Protein AF-X1B878-F1 (afdb_monomer)

Sequence (76 aa):
MRSTISQTHLPGEWAEREKLREKGQFWTPDWVARAMVNYVIENSTLVFDPAFGRGAFYIALKTINQLSQTNIMFYG

Secondary structure (DSSP, 8-state):
-----------SSHHHHHGGGTSSTT---HHHHHHHHHHHHTT-SEEE-TT-TT-HHHHHHHHHHHHHT---EEE-

Mean predicted aligned error: 6.17 Å

Radius of gyration: 15.6 Å; Cα contacts (8 Å, |Δi|>4): 62; chains: 1; bounding box: 30×31×40 Å

pLDDT: mean 88.93, std 13.57, range [42.47, 98.0]

Solvent-accessible surface area (backbone atoms only — not comparable to full-atom values): 4756 Å² total; per-residue (Å²): 136,83,79,77,78,72,75,81,84,73,60,90,50,66,73,62,44,56,57,22,52,83,49,55,95,70,36,71,55,70,71,56,26,37,53,56,43,56,64,57,48,77,84,42,62,65,47,78,38,97,74,40,84,94,33,52,53,56,53,33,46,53,52,47,25,67,76,69,73,49,85,63,45,77,47,98

Nearest PDB structures (foldseek):
  7dsu-assembly1_B  TM=7.926E-01  e=1.259E+00  Mycoplasmopsis bovis
  4zcf-assembly1_B  TM=6.412E-01  e=6.997E-01  Escherichia coli

Organism: NCBI:txid412755

Foldseek 3Di:
DDPPPPDPDQDPDPVVNVVCCVPPDVDDDLVRLLVVLVVVPPPALEDEDPSCRVNSNVVNVVVCCVVVVHRRHYHD

Structure (mmCIF, N/CA/C/O backbone):
data_AF-X1B878-F1
#
_entry.id   AF-X1B878-F1
#
loop_
_atom_site.group_PDB
_atom_site.id
_atom_site.type_symbol
_atom_site.label_atom_id
_atom_site.label_alt_id
_atom_site.label_comp_id
_atom_site.label_asym_id
_atom_site.label_entity_id
_atom_site.label_seq_id
_atom_site.pdbx_PDB_ins_code
_atom_site.Cartn_x
_atom_site.Cartn_y
_atom_site.Cartn_z
_atom_site.occupancy
_atom_site.B_iso_or_equiv
_atom_site.auth_seq_id
_atom_site.auth_comp_id
_atom_site.auth_asym_id
_atom_site.auth_atom_id
_atom_site.pdbx_PDB_model_num
ATOM 1 N N . MET A 1 1 ? -15.933 -22.459 -25.993 1.00 42.47 1 MET A N 1
ATOM 2 C CA . MET A 1 1 ? -14.742 -21.646 -26.326 1.00 42.47 1 MET A CA 1
ATOM 3 C C . MET A 1 1 ? -13.909 -21.473 -25.067 1.00 42.47 1 MET A C 1
ATOM 5 O O . MET A 1 1 ? -14.385 -20.833 -24.142 1.00 42.47 1 MET A O 1
ATOM 9 N N . ARG A 1 2 ? -12.717 -22.076 -24.980 1.00 44.59 2 ARG A N 1
ATOM 10 C CA . ARG A 1 2 ? -11.736 -21.706 -23.948 1.00 44.59 2 ARG A CA 1
ATOM 11 C C . ARG A 1 2 ? -10.927 -20.548 -24.522 1.00 44.59 2 ARG A C 1
ATOM 13 O O . ARG A 1 2 ? -10.238 -20.761 -25.515 1.00 44.59 2 ARG A O 1
ATOM 20 N N . SER A 1 3 ? -11.044 -19.343 -23.962 1.00 46.47 3 SER A N 1
ATOM 21 C CA . SER A 1 3 ? -10.037 -18.323 -24.240 1.00 46.47 3 SER A CA 1
ATOM 22 C C . SER A 1 3 ? -8.734 -18.820 -23.622 1.00 46.47 3 SER A C 1
ATOM 24 O O . SER A 1 3 ? -8.647 -19.105 -22.428 1.00 46.47 3 SER A O 1
ATOM 26 N N . THR A 1 4 ? -7.722 -19.023 -24.454 1.00 46.22 4 THR A N 1
ATOM 27 C CA . THR A 1 4 ? -6.346 -19.119 -23.985 1.00 46.22 4 THR A CA 1
ATOM 28 C C . THR A 1 4 ? -6.028 -17.780 -23.339 1.00 46.22 4 THR A C 1
ATOM 30 O O . THR A 1 4 ? -5.851 -16.788 -24.044 1.00 46.22 4 THR A O 1
ATOM 33 N N . ILE A 1 5 ? -6.030 -17.732 -22.007 1.00 55.50 5 ILE A N 1
ATOM 34 C CA . ILE A 1 5 ? -5.474 -16.609 -21.252 1.00 55.50 5 ILE A CA 1
ATOM 35 C C . ILE A 1 5 ? -4.037 -16.469 -21.756 1.00 55.50 5 ILE A C 1
ATOM 37 O O . ILE A 1 5 ? -3.213 -17.355 -21.531 1.00 55.50 5 ILE A O 1
ATOM 41 N N . SER A 1 6 ? -3.762 -15.424 -22.538 1.00 53.47 6 SER A N 1
ATOM 42 C CA . SER A 1 6 ? -2.416 -15.146 -23.023 1.00 53.47 6 SER A CA 1
ATOM 43 C C . SER A 1 6 ? -1.517 -14.996 -21.802 1.00 53.47 6 SER A C 1
ATOM 45 O O . SER A 1 6 ? -1.794 -14.140 -20.959 1.00 53.47 6 SER A O 1
ATOM 47 N N . GLN A 1 7 ? -0.471 -15.817 -21.688 1.00 60.53 7 GLN A N 1
ATOM 48 C CA . GLN A 1 7 ? 0.592 -15.573 -20.718 1.00 60.53 7 GLN A CA 1
ATOM 49 C C . GLN A 1 7 ? 1.034 -14.117 -20.859 1.00 60.53 7 GLN A C 1
ATOM 51 O O . GLN A 1 7 ? 1.369 -13.676 -21.960 1.00 60.53 7 GLN A O 1
ATOM 56 N N . THR A 1 8 ? 0.993 -13.364 -19.764 1.00 67.56 8 THR A N 1
ATOM 57 C CA . THR A 1 8 ? 1.475 -11.987 -19.723 1.00 67.56 8 THR A CA 1
ATOM 58 C C . THR A 1 8 ? 2.929 -11.993 -20.190 1.00 67.56 8 THR A C 1
ATOM 60 O O . THR A 1 8 ? 3.791 -12.588 -19.543 1.00 67.56 8 THR A O 1
ATOM 63 N N . HIS A 1 9 ? 3.200 -11.416 -21.361 1.00 76.06 9 HIS A N 1
ATOM 64 C CA . HIS A 1 9 ? 4.533 -11.440 -21.952 1.00 76.06 9 HIS A CA 1
ATOM 65 C C . HIS A 1 9 ? 5.458 -10.528 -21.138 1.00 76.06 9 HIS A C 1
ATOM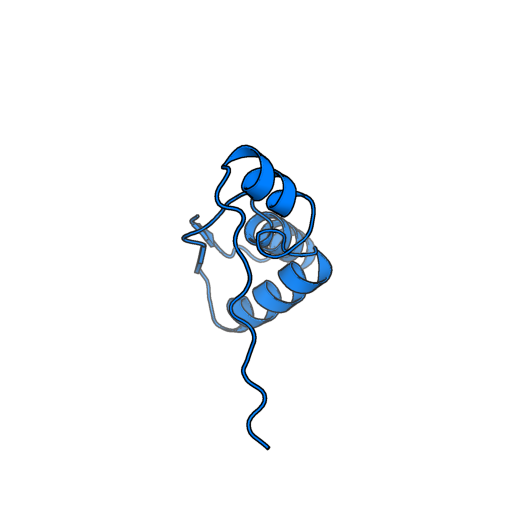 67 O O . HIS A 1 9 ? 5.388 -9.304 -21.241 1.00 76.06 9 HIS A O 1
ATOM 73 N N . LEU A 1 10 ? 6.305 -11.128 -20.299 1.00 83.88 10 LEU A N 1
ATOM 74 C CA . LEU A 1 10 ? 7.368 -10.415 -19.600 1.00 83.88 10 LEU A CA 1
ATOM 75 C C . LEU A 1 10 ? 8.511 -10.146 -20.588 1.00 83.88 10 LEU A C 1
ATOM 77 O O . LEU A 1 10 ? 9.051 -11.113 -21.130 1.00 83.88 10 LEU A O 1
ATOM 81 N N . PRO A 1 11 ? 8.938 -8.886 -20.788 1.00 88.12 11 PRO A N 1
ATOM 82 C CA . PRO A 1 11 ? 10.150 -8.605 -21.549 1.00 88.12 11 PRO A CA 1
ATOM 83 C C . PRO A 1 11 ? 11.346 -9.364 -20.962 1.00 88.12 11 PRO A C 1
ATOM 85 O O . PRO A 1 11 ? 11.482 -9.444 -19.742 1.00 88.12 11 PRO A O 1
ATOM 88 N N . GLY A 1 12 ? 12.213 -9.922 -21.812 1.00 88.69 12 GLY A N 1
ATOM 89 C CA . GLY A 1 12 ? 13.439 -10.604 -21.370 1.00 88.69 12 GLY A CA 1
ATOM 90 C C . GLY A 1 12 ? 14.479 -9.641 -20.786 1.00 88.69 12 GLY A C 1
ATOM 91 O O . GLY A 1 12 ? 15.159 -9.966 -19.813 1.00 88.69 12 GLY A O 1
ATOM 92 N N . GLU A 1 13 ? 14.534 -8.419 -21.308 1.00 93.19 13 GLU A N 1
ATOM 93 C CA . GLU A 1 13 ? 15.468 -7.390 -20.856 1.00 93.19 13 GLU A CA 1
ATOM 94 C C . GLU A 1 13 ? 15.002 -6.714 -19.564 1.00 93.19 13 GLU A C 1
ATOM 96 O O . GLU A 1 13 ? 13.851 -6.290 -19.435 1.00 93.19 13 GLU A O 1
ATOM 101 N N . TRP A 1 14 ? 15.916 -6.578 -18.599 1.00 90.12 14 TRP A N 1
ATOM 102 C CA . TRP A 1 14 ? 15.629 -5.958 -17.300 1.00 90.12 14 TRP A CA 1
ATOM 103 C C . TRP A 1 14 ? 15.132 -4.514 -17.438 1.00 90.12 14 TRP A C 1
ATOM 105 O O . TRP A 1 14 ? 14.137 -4.143 -16.819 1.00 90.12 14 TRP A O 1
ATOM 115 N N . ALA A 1 15 ? 15.776 -3.718 -18.293 1.00 92.31 15 ALA A N 1
ATOM 116 C CA . ALA A 1 15 ? 15.410 -2.319 -18.498 1.00 92.31 15 ALA A CA 1
ATOM 117 C C . ALA A 1 15 ? 13.965 -2.161 -19.005 1.00 92.31 15 ALA A C 1
ATOM 119 O O . ALA A 1 15 ? 13.256 -1.250 -18.584 1.00 92.31 15 ALA A O 1
ATOM 120 N N . GLU A 1 16 ? 13.501 -3.070 -19.865 1.00 91.12 16 GLU A N 1
ATOM 121 C CA . GLU A 1 16 ? 12.122 -3.059 -20.361 1.00 91.12 16 GLU A CA 1
ATOM 122 C C . GLU A 1 16 ? 11.121 -3.515 -19.295 1.00 91.12 16 GLU A C 1
ATOM 124 O O . GLU A 1 16 ? 10.016 -2.978 -19.221 1.00 91.12 16 GLU A O 1
ATOM 129 N N . ARG A 1 17 ? 11.508 -4.453 -18.419 1.00 90.56 17 ARG A N 1
ATOM 130 C CA . ARG A 1 17 ? 10.687 -4.828 -17.256 1.00 90.56 17 ARG A CA 1
ATOM 131 C C . ARG A 1 17 ? 10.533 -3.677 -16.270 1.00 90.56 17 ARG A C 1
ATOM 133 O O . ARG A 1 17 ? 9.441 -3.486 -15.744 1.00 90.56 17 ARG A O 1
ATOM 140 N N . GLU A 1 18 ? 11.589 -2.906 -16.036 1.00 90.12 18 GLU A N 1
ATOM 141 C CA . GLU A 1 18 ? 11.568 -1.814 -15.061 1.00 90.12 18 GLU A CA 1
ATOM 142 C C . GLU A 1 18 ? 10.614 -0.684 -15.481 1.00 90.12 18 GLU A C 1
ATOM 144 O O . GLU A 1 18 ? 9.905 -0.123 -14.646 1.00 90.12 18 GLU A O 1
ATOM 149 N N . LYS A 1 19 ? 10.464 -0.439 -16.791 1.00 91.00 19 LYS A N 1
ATOM 150 C CA . LYS A 1 19 ? 9.448 0.489 -17.325 1.00 91.00 19 LYS A CA 1
ATOM 151 C C . LYS A 1 19 ? 8.016 0.099 -16.936 1.00 91.00 19 LYS A C 1
ATOM 153 O O . LYS A 1 19 ? 7.148 0.970 -16.882 1.00 91.00 19 LYS A O 1
ATOM 158 N N . LEU A 1 20 ? 7.759 -1.180 -16.636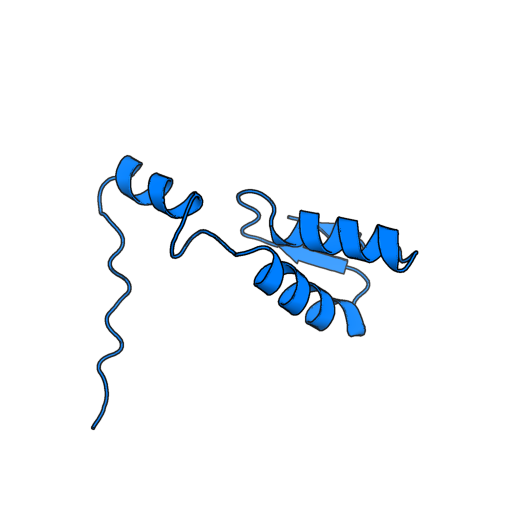 1.00 89.94 20 LEU A N 1
ATOM 159 C CA . LEU A 1 20 ? 6.433 -1.664 -16.241 1.00 89.94 20 LEU A CA 1
ATOM 160 C C . LEU A 1 20 ? 6.044 -1.304 -14.795 1.00 89.94 20 LEU A C 1
ATOM 162 O O . LEU A 1 20 ? 4.911 -1.566 -14.387 1.00 89.94 20 LEU A O 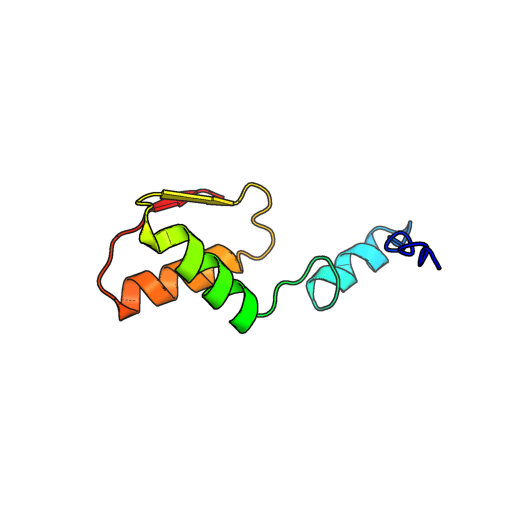1
ATOM 166 N N . ARG A 1 21 ? 6.961 -0.705 -14.018 1.00 89.00 21 ARG A N 1
ATOM 167 C CA . ARG A 1 21 ? 6.671 -0.158 -12.680 1.00 89.00 21 ARG A CA 1
ATOM 168 C C . ARG A 1 21 ? 6.026 1.222 -12.709 1.00 89.00 21 ARG A C 1
ATOM 170 O O . ARG A 1 21 ? 5.408 1.610 -11.724 1.00 89.00 21 ARG A O 1
ATOM 177 N N . GLU A 1 22 ? 6.177 1.948 -13.814 1.00 88.12 22 GLU A N 1
ATOM 178 C CA . GLU A 1 22 ? 5.491 3.228 -14.037 1.00 88.12 22 GLU A CA 1
ATOM 179 C C . GLU A 1 22 ? 4.068 3.013 -14.563 1.00 88.12 22 GLU A C 1
ATOM 181 O O . GLU A 1 22 ? 3.169 3.809 -14.310 1.00 88.12 22 GLU A O 1
ATOM 186 N N . LYS A 1 23 ? 3.866 1.935 -15.331 1.00 81.94 23 LYS A N 1
ATOM 187 C CA . LYS A 1 23 ? 2.577 1.528 -15.898 1.00 81.94 23 LYS A CA 1
ATOM 188 C C . LYS A 1 23 ? 2.617 0.060 -16.313 1.00 81.94 23 LYS A C 1
ATOM 190 O O . LYS A 1 23 ? 3.608 -0.393 -16.871 1.00 81.94 23 LYS A O 1
ATOM 195 N N . GLY A 1 24 ? 1.517 -0.665 -16.144 1.00 85.00 24 GLY A N 1
ATOM 196 C CA . GLY A 1 24 ? 1.422 -2.077 -16.526 1.00 85.00 24 GLY A CA 1
ATOM 197 C C . GLY A 1 24 ? 1.484 -3.012 -15.322 1.00 85.00 24 GLY A C 1
ATOM 198 O O . GLY A 1 24 ? 1.102 -2.640 -14.223 1.00 85.00 24 GLY A O 1
ATOM 199 N N . GLN A 1 25 ? 1.918 -4.252 -15.533 1.00 85.69 25 GLN A N 1
ATOM 200 C CA . GLN A 1 25 ? 1.681 -5.354 -14.588 1.00 85.69 25 GLN A CA 1
ATOM 201 C C . GLN A 1 25 ? 2.361 -5.230 -13.208 1.00 85.69 25 GLN A C 1
ATOM 203 O O . GLN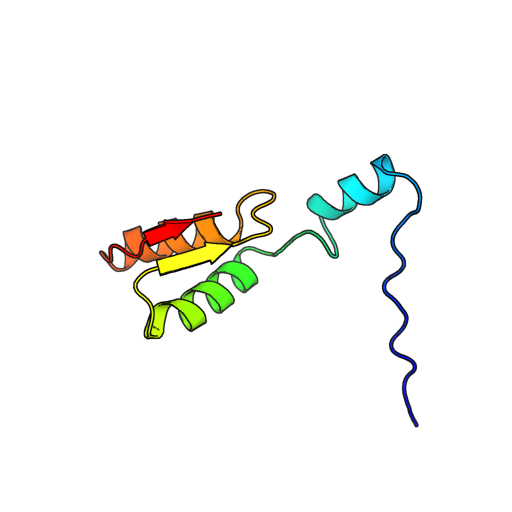 A 1 25 ? 1.966 -5.940 -12.291 1.00 85.69 25 GLN A O 1
ATOM 208 N N . PHE A 1 26 ? 3.401 -4.399 -13.063 1.00 88.38 26 PHE A N 1
ATOM 209 C CA . PHE A 1 26 ? 4.090 -4.179 -11.779 1.00 88.38 26 PHE A CA 1
ATOM 210 C C . PHE A 1 26 ? 3.649 -2.885 -11.094 1.00 88.38 26 PHE A C 1
ATOM 212 O O . PHE A 1 26 ? 4.199 -2.516 -10.058 1.00 88.38 26 PHE A O 1
ATOM 219 N N . TRP A 1 27 ? 2.684 -2.188 -11.688 1.00 91.31 27 TRP A N 1
ATOM 220 C CA . TRP A 1 27 ? 2.139 -0.945 -11.186 1.00 91.31 27 TRP A CA 1
ATOM 221 C C . TRP A 1 27 ? 0.701 -1.159 -10.718 1.00 91.31 27 TRP A C 1
ATOM 223 O O . TRP A 1 27 ? -0.150 -1.639 -11.469 1.00 91.31 27 TRP A O 1
ATOM 233 N N . THR A 1 28 ? 0.425 -0.751 -9.483 1.00 94.00 28 THR A N 1
ATOM 234 C CA . THR A 1 28 ? -0.924 -0.749 -8.915 1.00 94.00 28 THR A CA 1
ATOM 235 C C . THR A 1 28 ? -1.438 0.690 -8.877 1.00 94.00 28 THR A C 1
ATOM 237 O O . THR A 1 28 ? -0.841 1.508 -8.175 1.00 94.00 28 THR A O 1
ATOM 240 N N . PRO A 1 29 ? -2.540 1.023 -9.578 1.00 94.12 29 PRO A N 1
ATOM 241 C CA . PRO A 1 29 ? -3.152 2.341 -9.472 1.00 94.12 29 PRO A CA 1
ATOM 242 C C . PRO A 1 29 ? -3.646 2.628 -8.052 1.00 94.12 29 PRO A C 1
ATOM 244 O O . PRO A 1 29 ? -4.231 1.761 -7.402 1.00 94.12 29 PRO A O 1
ATOM 247 N N . ASP A 1 30 ? -3.532 3.879 -7.614 1.00 95.06 30 ASP A N 1
ATOM 248 C CA . ASP A 1 30 ? -3.940 4.342 -6.285 1.00 95.06 30 ASP A CA 1
ATOM 249 C C . ASP A 1 30 ? -5.366 3.938 -5.884 1.00 95.06 30 ASP A C 1
ATOM 251 O O . ASP A 1 30 ? -5.624 3.563 -4.741 1.00 95.06 30 ASP A O 1
ATOM 255 N N . TRP A 1 31 ? -6.318 4.027 -6.816 1.00 96.06 31 TRP A N 1
ATOM 256 C CA . TRP A 1 31 ? -7.715 3.686 -6.543 1.00 96.06 31 TRP A CA 1
ATOM 257 C C . TRP A 1 31 ? -7.910 2.178 -6.331 1.00 96.06 31 TRP A C 1
ATOM 259 O O . TRP A 1 31 ? -8.727 1.793 -5.496 1.00 96.06 31 TRP A O 1
ATOM 269 N N . VAL A 1 32 ? -7.121 1.340 -7.013 1.00 96.50 32 VAL A N 1
ATOM 270 C CA . VAL A 1 32 ? -7.097 -0.113 -6.792 1.00 96.50 32 VAL A CA 1
ATOM 271 C C . VAL A 1 32 ? -6.466 -0.411 -5.438 1.00 96.50 32 VAL A C 1
ATOM 273 O O . VAL A 1 32 ? -7.051 -1.141 -4.643 1.00 96.50 32 VAL A O 1
ATOM 276 N N . ALA A 1 33 ? -5.314 0.200 -5.141 1.00 97.38 33 ALA A N 1
ATOM 277 C CA . ALA A 1 33 ? -4.614 0.004 -3.875 1.00 97.38 33 ALA A CA 1
ATOM 278 C C . ALA A 1 33 ? -5.504 0.350 -2.673 1.00 97.38 33 ALA A C 1
ATOM 280 O O . ALA A 1 33 ? -5.594 -0.433 -1.731 1.00 97.38 33 ALA A O 1
ATOM 281 N N . ARG A 1 34 ? -6.233 1.474 -2.729 1.00 97.56 34 ARG A N 1
ATOM 282 C CA . ARG A 1 34 ? -7.193 1.858 -1.682 1.00 97.56 34 ARG A CA 1
ATOM 283 C C . ARG A 1 34 ? -8.323 0.846 -1.511 1.00 97.56 34 ARG A C 1
ATOM 285 O O . ARG A 1 34 ? -8.642 0.505 -0.378 1.00 97.56 34 ARG A O 1
ATOM 292 N N . ALA A 1 35 ? -8.917 0.363 -2.602 1.00 97.62 35 ALA A N 1
ATOM 293 C CA . ALA A 1 35 ? -9.985 -0.633 -2.528 1.00 97.62 35 ALA A CA 1
ATOM 294 C C . ALA A 1 35 ? -9.490 -1.955 -1.915 1.00 97.62 35 ALA A C 1
ATOM 296 O O . ALA A 1 35 ? -10.129 -2.491 -1.014 1.00 97.62 35 ALA A O 1
ATOM 297 N N . MET A 1 36 ? -8.324 -2.441 -2.355 1.00 97.19 36 MET A N 1
ATOM 298 C CA . MET A 1 36 ? -7.720 -3.671 -1.834 1.00 97.19 36 MET A CA 1
ATOM 299 C C . MET A 1 36 ? -7.361 -3.553 -0.352 1.00 97.19 36 MET A C 1
ATOM 301 O O . MET A 1 36 ? -7.655 -4.461 0.420 1.00 97.19 36 MET A O 1
ATOM 305 N N . VAL A 1 37 ? -6.757 -2.435 0.057 1.00 97.31 37 VAL A N 1
ATOM 306 C CA . VAL A 1 37 ? -6.402 -2.223 1.463 1.00 97.31 37 VAL A CA 1
ATOM 307 C C . VAL A 1 37 ? -7.651 -2.121 2.329 1.00 97.31 37 VAL A C 1
ATOM 309 O O . VAL A 1 37 ? -7.703 -2.820 3.332 1.00 97.31 37 VAL A O 1
ATOM 312 N N . ASN A 1 38 ? -8.665 -1.337 1.933 1.00 96.31 38 ASN A N 1
ATOM 313 C CA . ASN A 1 38 ? -9.928 -1.238 2.677 1.00 96.31 38 ASN A CA 1
ATOM 314 C C . ASN A 1 38 ? -10.558 -2.613 2.927 1.00 96.31 38 ASN A C 1
ATOM 316 O O . ASN A 1 38 ? -10.954 -2.901 4.049 1.00 96.31 38 ASN A O 1
ATOM 320 N N . TYR A 1 39 ? -10.574 -3.482 1.915 1.00 96.00 39 TYR A N 1
ATOM 321 C CA . TYR A 1 39 ? -11.087 -4.842 2.064 1.00 96.00 39 TYR A CA 1
ATOM 322 C C . TYR A 1 39 ? -10.298 -5.668 3.095 1.00 96.00 39 TYR A C 1
ATOM 324 O O . TYR A 1 39 ? -10.879 -6.351 3.932 1.00 96.00 39 TYR A O 1
ATOM 332 N N . VAL A 1 40 ? -8.963 -5.605 3.060 1.00 94.62 40 VAL A N 1
ATOM 333 C CA . VAL A 1 40 ? -8.106 -6.395 3.962 1.00 94.62 40 VAL A CA 1
ATOM 334 C C . VAL A 1 40 ? -8.215 -5.928 5.415 1.00 94.62 40 VAL A C 1
ATOM 336 O O . VAL A 1 40 ? -8.167 -6.746 6.335 1.00 94.62 40 VAL A O 1
ATOM 339 N N . ILE A 1 41 ? -8.344 -4.622 5.639 1.00 95.81 41 ILE A N 1
ATOM 340 C CA . ILE A 1 41 ? -8.305 -4.053 6.988 1.00 95.81 41 ILE A CA 1
ATOM 341 C C . ILE A 1 41 ? -9.598 -4.210 7.784 1.00 95.81 41 ILE A C 1
ATOM 343 O O . ILE A 1 41 ? -9.556 -4.059 9.001 1.00 95.81 41 ILE A O 1
ATOM 347 N N . GLU A 1 42 ? -10.725 -4.533 7.141 1.00 93.88 42 GLU A N 1
ATOM 348 C CA . GLU A 1 42 ? -12.017 -4.708 7.825 1.00 93.88 42 GLU A CA 1
ATOM 349 C C . GLU A 1 42 ? -11.933 -5.690 9.000 1.00 93.88 42 GLU A C 1
ATOM 351 O O . GLU A 1 42 ? -12.644 -5.534 9.989 1.00 93.88 42 GLU A O 1
ATOM 356 N N . ASN A 1 43 ? -11.042 -6.682 8.914 1.00 91.44 43 ASN A N 1
ATOM 357 C CA . ASN A 1 43 ? -10.879 -7.720 9.929 1.00 91.44 43 ASN A CA 1
ATOM 358 C C . ASN A 1 43 ? -9.406 -7.974 10.295 1.00 91.44 43 ASN A C 1
ATOM 360 O O . ASN A 1 43 ? -9.063 -9.070 10.738 1.00 91.44 43 ASN A O 1
ATOM 364 N N . SER A 1 44 ? -8.521 -6.991 10.095 1.00 93.75 44 SER A N 1
ATOM 365 C CA . SER A 1 44 ? -7.092 -7.148 10.383 1.00 93.75 44 SER A CA 1
ATOM 366 C C . SER A 1 44 ? -6.487 -5.944 11.098 1.00 93.75 44 SER A C 1
ATOM 368 O O . SER A 1 44 ? -6.798 -4.794 10.808 1.00 93.75 44 SER A O 1
ATOM 370 N N . THR A 1 45 ? -5.554 -6.216 12.009 1.00 95.31 45 THR A N 1
ATOM 371 C CA . THR A 1 45 ? -4.733 -5.210 12.702 1.00 95.31 45 THR A CA 1
ATOM 372 C C . THR A 1 45 ? -3.311 -5.109 12.141 1.00 95.31 45 THR A C 1
ATOM 374 O O . THR A 1 45 ? -2.556 -4.222 12.543 1.00 95.31 45 THR A O 1
ATOM 377 N N . LEU A 1 46 ? -2.946 -5.990 11.202 1.00 96.62 46 LEU A N 1
ATOM 378 C CA . LEU A 1 46 ? -1.636 -6.053 10.554 1.00 96.62 46 LEU A CA 1
ATOM 379 C C . LEU A 1 46 ? -1.790 -6.407 9.070 1.00 96.62 46 LEU A C 1
ATOM 381 O O . LEU A 1 46 ? -2.415 -7.406 8.716 1.00 96.62 46 LEU A O 1
ATOM 385 N N . VAL A 1 47 ? -1.162 -5.621 8.202 1.00 96.69 47 VAL A N 1
ATOM 386 C CA . VAL A 1 47 ? -1.045 -5.912 6.769 1.00 96.69 47 VAL A CA 1
ATOM 387 C C . VAL A 1 47 ? 0.402 -6.268 6.450 1.00 96.69 47 VAL A C 1
ATOM 389 O O . VAL A 1 47 ? 1.314 -5.545 6.847 1.00 96.69 47 VAL A O 1
ATOM 392 N N . PHE A 1 48 ? 0.607 -7.371 5.727 1.00 96.94 48 PHE A N 1
ATOM 393 C CA . PHE A 1 48 ? 1.910 -7.770 5.199 1.00 96.94 48 PHE A CA 1
ATOM 394 C C . PHE A 1 48 ? 1.912 -7.725 3.666 1.00 96.94 48 PHE A C 1
ATOM 396 O O . PHE A 1 48 ? 1.076 -8.375 3.038 1.00 96.94 48 PHE A O 1
ATOM 403 N N . ASP A 1 49 ? 2.852 -6.987 3.076 1.00 96.06 49 ASP A N 1
ATOM 404 C CA . ASP A 1 49 ? 3.074 -6.886 1.632 1.00 96.06 49 ASP A CA 1
ATOM 405 C C . ASP A 1 49 ? 4.461 -7.441 1.249 1.00 96.06 49 ASP A C 1
ATOM 407 O O . ASP A 1 49 ? 5.447 -6.708 1.257 1.00 96.06 49 ASP A O 1
ATOM 411 N N . PRO A 1 50 ? 4.574 -8.731 0.886 1.00 95.06 50 PRO A N 1
ATOM 412 C CA . PRO A 1 50 ? 5.862 -9.363 0.584 1.00 95.06 50 PRO A CA 1
ATOM 413 C C . PRO A 1 50 ? 6.542 -8.840 -0.693 1.00 95.06 50 PRO A C 1
ATOM 415 O O . PRO A 1 50 ? 7.678 -9.218 -0.978 1.00 95.06 50 PRO A O 1
ATOM 418 N N . ALA A 1 51 ? 5.856 -8.025 -1.499 1.00 91.62 51 ALA A N 1
ATOM 419 C CA . ALA A 1 51 ? 6.348 -7.502 -2.768 1.00 91.62 51 ALA A CA 1
ATOM 420 C C . ALA A 1 51 ? 6.208 -5.974 -2.819 1.00 91.62 51 ALA A C 1
ATOM 422 O O . ALA A 1 51 ? 5.769 -5.415 -3.826 1.00 91.62 51 ALA A O 1
ATOM 423 N N . PHE A 1 52 ? 6.640 -5.318 -1.738 1.00 91.50 52 PHE A N 1
ATOM 424 C CA . PHE A 1 52 ? 6.419 -3.903 -1.442 1.00 91.50 52 PHE A CA 1
ATOM 425 C C . PHE A 1 52 ? 6.640 -2.939 -2.609 1.00 91.50 52 PHE A C 1
ATOM 427 O O . PHE A 1 52 ? 5.871 -1.996 -2.811 1.00 91.50 52 PHE A O 1
ATOM 434 N N . GLY A 1 53 ? 7.679 -3.167 -3.416 1.00 90.38 53 GLY A N 1
ATOM 435 C CA . GLY A 1 53 ? 7.955 -2.358 -4.601 1.00 90.38 53 GLY A CA 1
ATOM 436 C C . GLY A 1 53 ? 8.048 -0.865 -4.264 1.00 90.38 53 GLY A C 1
ATOM 437 O O . GLY A 1 53 ? 8.845 -0.463 -3.422 1.00 90.38 53 GLY A O 1
ATOM 438 N N . ARG A 1 54 ? 7.229 -0.032 -4.925 1.00 91.12 54 ARG A N 1
ATOM 439 C CA . ARG A 1 54 ? 7.136 1.419 -4.646 1.00 91.12 54 ARG A CA 1
ATOM 440 C C . ARG A 1 54 ? 6.200 1.767 -3.470 1.00 91.12 54 ARG A C 1
ATOM 442 O O . ARG A 1 54 ? 6.014 2.944 -3.180 1.00 91.12 54 ARG A O 1
ATOM 449 N N . GLY A 1 55 ? 5.602 0.776 -2.809 1.00 95.25 55 GLY A N 1
ATOM 450 C CA . GLY A 1 55 ? 4.808 0.951 -1.592 1.00 95.25 55 GLY A CA 1
ATOM 451 C C . GLY A 1 55 ? 3.355 1.376 -1.812 1.00 95.25 55 GLY A C 1
ATOM 452 O O . GLY A 1 55 ? 2.792 2.052 -0.953 1.00 95.25 55 GLY A O 1
ATOM 453 N N . ALA A 1 56 ? 2.726 1.001 -2.934 1.00 96.25 56 ALA A N 1
ATOM 454 C CA . ALA A 1 56 ? 1.353 1.413 -3.261 1.00 96.25 56 ALA A CA 1
ATOM 455 C C . ALA A 1 56 ? 0.345 1.068 -2.145 1.00 96.25 56 ALA A C 1
ATOM 457 O O . ALA A 1 56 ? -0.471 1.908 -1.757 1.00 96.25 56 ALA A O 1
ATOM 458 N N . PHE A 1 57 ? 0.434 -0.140 -1.579 1.00 97.31 57 PHE A N 1
ATOM 459 C CA . PHE A 1 57 ? -0.454 -0.578 -0.500 1.00 97.31 57 PHE A CA 1
ATOM 460 C C . PHE A 1 57 ? -0.135 0.086 0.843 1.00 97.31 57 PHE A C 1
ATOM 462 O O . PHE A 1 57 ? -1.054 0.426 1.585 1.00 97.31 57 PHE A O 1
ATOM 469 N N . TYR A 1 58 ? 1.136 0.366 1.138 1.00 97.69 58 TYR A N 1
ATOM 470 C CA . TYR A 1 58 ? 1.501 1.127 2.335 1.00 97.69 58 TYR A CA 1
ATOM 471 C C . TYR A 1 58 ? 1.014 2.564 2.290 1.00 97.69 58 TYR A C 1
ATOM 473 O O . TYR A 1 58 ? 0.477 3.053 3.280 1.00 97.69 58 TYR A O 1
ATOM 481 N N . ILE A 1 59 ? 1.167 3.240 1.151 1.00 97.81 59 ILE A N 1
ATOM 482 C CA . ILE A 1 59 ? 0.669 4.606 0.981 1.00 97.81 59 ILE A CA 1
ATOM 483 C C . ILE A 1 59 ? -0.849 4.619 1.182 1.00 97.81 59 ILE A C 1
ATOM 485 O O . ILE A 1 59 ? -1.350 5.434 1.955 1.00 97.81 59 ILE A O 1
ATOM 489 N N . ALA A 1 60 ? -1.566 3.673 0.567 1.00 97.94 60 ALA A N 1
ATOM 490 C CA . ALA A 1 60 ? -3.005 3.530 0.756 1.00 97.94 60 ALA A CA 1
ATOM 491 C C . ALA A 1 60 ? -3.381 3.299 2.232 1.00 97.94 60 ALA A C 1
ATOM 493 O O . ALA A 1 60 ? -4.235 4.018 2.755 1.00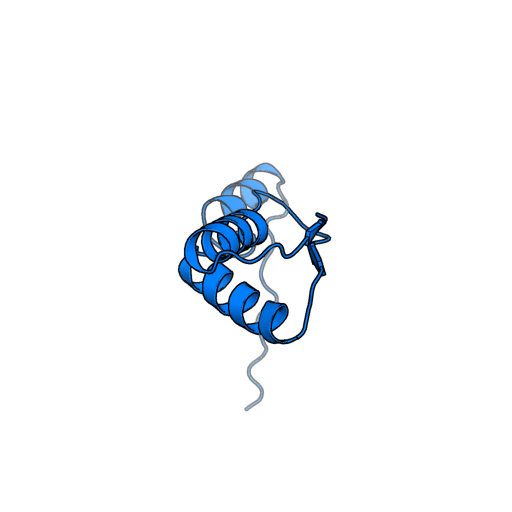 97.94 60 ALA A O 1
ATOM 494 N N . LEU A 1 61 ? -2.717 2.368 2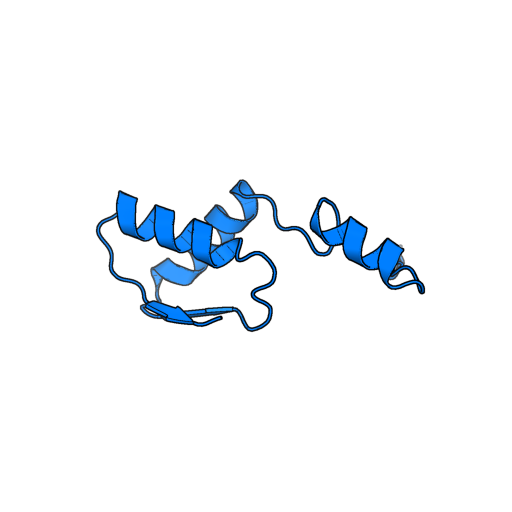.927 1.00 98.00 61 LEU A N 1
ATOM 495 C CA . LEU A 1 61 ? -2.978 2.104 4.344 1.00 98.00 61 LEU A CA 1
ATOM 496 C C . LEU A 1 61 ? -2.666 3.313 5.227 1.00 98.00 61 LEU A C 1
ATOM 498 O O . LEU A 1 61 ? -3.453 3.653 6.106 1.00 98.00 61 LEU A O 1
ATOM 502 N N . LYS A 1 62 ? -1.544 3.992 4.981 1.00 97.75 62 LYS A N 1
ATOM 503 C CA . LYS A 1 62 ? -1.152 5.200 5.709 1.00 97.75 62 LYS A CA 1
ATOM 504 C C . LYS A 1 62 ? -2.219 6.284 5.580 1.00 97.75 62 LYS A C 1
ATOM 506 O O . LYS A 1 62 ? -2.586 6.883 6.588 1.00 97.75 62 LYS A O 1
ATOM 511 N N . THR A 1 63 ? -2.746 6.507 4.376 1.00 97.31 63 THR A N 1
ATOM 512 C CA . THR A 1 63 ? -3.852 7.446 4.151 1.00 97.31 63 THR A CA 1
ATOM 513 C C . THR A 1 63 ? -5.115 7.019 4.899 1.00 97.31 63 THR A C 1
ATOM 515 O O . THR A 1 63 ? -5.740 7.851 5.550 1.00 97.31 63 THR A O 1
ATOM 518 N N . ILE A 1 64 ? -5.481 5.735 4.867 1.00 95.94 64 ILE A N 1
ATOM 519 C CA . ILE A 1 64 ? -6.677 5.238 5.565 1.00 95.94 64 ILE A CA 1
ATOM 520 C C . ILE A 1 64 ? -6.543 5.377 7.087 1.00 95.94 64 ILE A C 1
ATOM 522 O O . ILE A 1 64 ? -7.474 5.868 7.725 1.00 95.94 64 ILE A O 1
ATOM 526 N N . ASN A 1 65 ? -5.384 5.033 7.657 1.00 96.81 65 ASN A N 1
ATOM 527 C CA . ASN A 1 65 ? -5.091 5.224 9.081 1.00 96.81 65 ASN A CA 1
ATOM 528 C C . ASN A 1 65 ? -5.216 6.698 9.493 1.00 96.81 65 ASN A C 1
ATOM 530 O O . ASN A 1 65 ? -5.805 7.001 10.527 1.00 96.81 65 ASN A O 1
ATOM 534 N N . GLN A 1 66 ? -4.713 7.622 8.668 1.00 96.00 66 GLN A N 1
ATOM 535 C CA . GLN A 1 66 ? -4.828 9.061 8.923 1.00 96.00 66 GLN A CA 1
ATOM 536 C C . GLN A 1 66 ? -6.283 9.548 8.894 1.00 96.00 66 GLN A C 1
ATOM 538 O O . GLN A 1 66 ? -6.678 10.325 9.759 1.00 96.00 66 GLN A O 1
ATOM 543 N N . LEU A 1 67 ? -7.075 9.100 7.915 1.00 95.06 67 LEU A N 1
ATOM 544 C CA . LEU A 1 67 ? -8.464 9.542 7.740 1.00 95.06 67 LEU A CA 1
ATOM 545 C C . LEU A 1 67 ? -9.420 8.926 8.767 1.00 95.06 67 LEU A C 1
ATOM 547 O O . LEU A 1 67 ? -10.337 9.597 9.228 1.00 95.06 67 LEU A O 1
ATOM 551 N N . SER A 1 68 ? -9.199 7.661 9.121 1.00 92.50 68 SER A N 1
ATOM 552 C CA .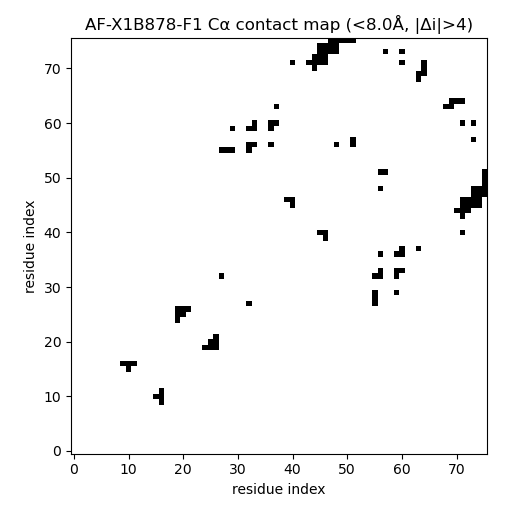 SER A 1 68 ? -10.095 6.882 9.988 1.00 92.50 68 SER A CA 1
ATOM 553 C C . SER A 1 68 ? -9.644 6.864 11.448 1.00 92.50 68 SER A C 1
ATOM 555 O O . SER A 1 68 ? -10.312 6.262 12.281 1.00 92.50 68 SER A O 1
ATOM 557 N N . GLN A 1 69 ? -8.503 7.494 11.759 1.00 90.25 69 GLN A N 1
ATOM 558 C CA . GLN A 1 69 ? -7.879 7.499 13.088 1.00 90.25 69 GLN A CA 1
ATOM 559 C C . GLN A 1 69 ? -7.612 6.083 13.633 1.00 90.25 69 GLN A C 1
ATOM 561 O O . GLN A 1 69 ? -7.653 5.840 14.839 1.00 90.25 69 GLN A O 1
ATOM 566 N N . THR A 1 70 ? -7.320 5.138 12.738 1.00 90.19 70 THR A N 1
ATOM 567 C CA . THR A 1 70 ? -6.945 3.763 13.079 1.00 90.19 70 THR A CA 1
ATOM 568 C C . THR A 1 70 ? -5.429 3.617 13.167 1.00 90.19 70 THR A C 1
ATOM 570 O O . THR A 1 70 ? -4.672 4.417 12.614 1.00 90.19 70 THR A O 1
ATOM 573 N N . ASN A 1 71 ? -4.969 2.568 13.848 1.00 93.81 71 ASN A N 1
ATOM 574 C CA . ASN A 1 71 ? -3.550 2.229 13.931 1.00 93.81 71 ASN A CA 1
ATOM 575 C C . ASN A 1 71 ? -3.311 0.787 13.479 1.00 93.81 71 ASN A C 1
ATOM 577 O O . ASN A 1 71 ? -2.980 -0.091 14.274 1.00 93.81 71 ASN A O 1
ATOM 581 N N . ILE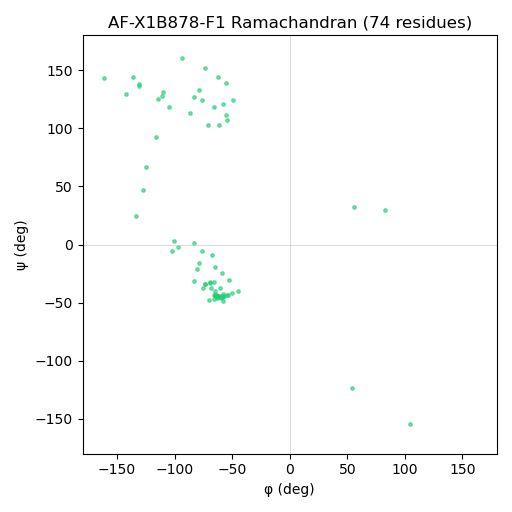 A 1 72 ? -3.547 0.543 12.194 1.00 97.12 72 ILE A N 1
ATOM 582 C CA . ILE A 1 72 ? -3.272 -0.753 11.578 1.00 97.12 72 ILE A CA 1
ATOM 583 C C . ILE A 1 72 ? -1.799 -0.802 11.200 1.00 97.12 72 ILE A C 1
ATOM 585 O O . ILE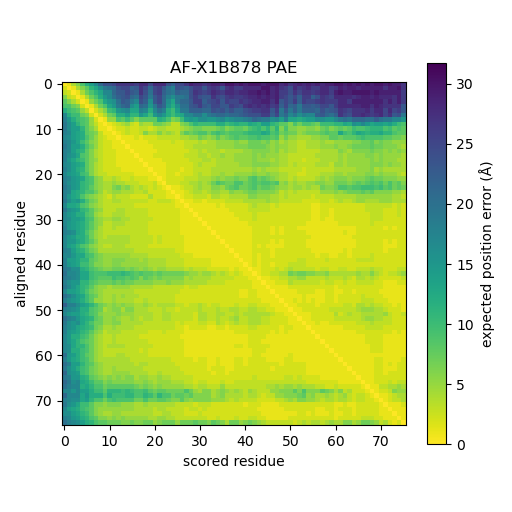 A 1 72 ? -1.294 0.092 10.514 1.00 97.12 72 ILE A O 1
ATOM 589 N N . MET A 1 73 ? -1.117 -1.845 11.661 1.00 97.81 73 MET A N 1
ATOM 590 C CA . MET A 1 73 ? 0.306 -2.050 11.429 1.00 97.81 73 MET A CA 1
ATOM 591 C C . MET A 1 73 ? 0.567 -2.484 9.984 1.00 97.81 73 MET A C 1
ATOM 593 O O . MET A 1 73 ? -0.268 -3.130 9.350 1.00 97.81 73 MET A O 1
ATOM 597 N N . PHE A 1 74 ? 1.755 -2.164 9.479 1.00 97.69 74 PHE A N 1
ATOM 598 C CA . PHE A 1 74 ? 2.199 -2.562 8.147 1.00 97.69 74 PHE A CA 1
ATOM 599 C C . PHE A 1 74 ? 3.594 -3.174 8.205 1.00 97.69 74 PHE A C 1
ATOM 601 O O . PHE A 1 74 ? 4.477 -2.635 8.874 1.00 97.69 74 PHE A O 1
ATOM 608 N N . TYR A 1 75 ? 3.798 -4.249 7.454 1.00 96.50 75 TYR A N 1
ATOM 609 C CA . TYR A 1 75 ? 5.099 -4.845 7.178 1.00 96.50 75 TYR A CA 1
ATOM 610 C C . TYR A 1 75 ? 5.216 -5.079 5.667 1.00 96.50 75 TYR A C 1
ATOM 612 O O . TYR A 1 75 ? 4.255 -5.533 5.053 1.00 96.50 75 TYR A O 1
ATOM 620 N N . GLY A 1 76 ? 6.351 -4.764 5.051 1.00 86.06 76 GLY A N 1
ATOM 621 C CA . GLY A 1 76 ? 6.580 -4.975 3.619 1.00 86.06 76 GLY A CA 1
ATOM 622 C C . GLY A 1 76 ? 8.004 -4.658 3.213 1.00 86.06 76 GLY A C 1
ATOM 623 O O . GLY A 1 76 ? 8.625 -3.829 3.916 1.00 86.06 76 GLY A O 1
#

InterPro domains:
  IPR003356 DNA methylase, adenine-specific [PF02384] (18-76)
  IPR029063 S-adenosyl-L-methionine-dependent methyltransferase superfamily [G3DSA:3.40.50.150] (22-76)
  IPR029063 S-adenosyl-L-methionine-dependent methyltransferase superfamily [SSF53335] (21-61)